Protein AF-A0A1F6A5A6-F1 (afdb_monomer_lite)

Sequence (150 aa):
MLNLVLAIILGGLFAYVALQNATIVPFTPGSLAFTLPLYFVAFGALLFGTLLAGIFSLAGWTASTLTIAGKDSQLNKTQKLLEDLKVRLNELEVENTQLKGESREMATAAKTQAEIAHTQAHIEDRAHVHWPHSNSLNNFLARLRYRLAI

Radius of gyration: 54.76 Å; chains: 1; bounding box: 107×45×141 Å

Foldseek 3Di:
DVVVVVCVVVVVVLVVVQVVQQDWDWDCPDPDTDIGGPSVVVVVVVVVVVVVVVVVVVVVVVVVVVVVVVVVVVVVVVVVVVVVVVVVVVVVVVVVVVVVVVVVVVVVVVVVVVVVVVVVVVVVVVVVVDDDDPPPVVVVVVVVVVVVPD

Organism: NCBI:txid1798381

pLDDT: mean 80.5, std 12.62, range [46.38, 96.5]

Structure (mmCIF, N/CA/C/O backbone):
data_AF-A0A1F6A5A6-F1
#
_entry.id   AF-A0A1F6A5A6-F1
#
loop_
_atom_site.group_PDB
_atom_site.id
_atom_site.type_symbol
_atom_site.label_atom_id
_atom_site.label_alt_id
_atom_site.label_comp_id
_atom_site.label_asym_id
_atom_site.label_entity_id
_atom_site.label_seq_id
_atom_site.pdbx_PDB_ins_code
_atom_site.Cartn_x
_atom_site.Cartn_y
_atom_site.Cartn_z
_atom_site.occupancy
_atom_site.B_iso_or_equiv
_atom_site.auth_seq_id
_atom_site.auth_comp_id
_atom_site.auth_asym_id
_atom_site.auth_atom_id
_atom_site.pdbx_PDB_model_num
ATOM 1 N N . MET A 1 1 ? -3.586 -15.290 -17.748 1.00 88.62 1 MET A N 1
ATOM 2 C CA . MET A 1 1 ? -3.060 -15.496 -19.118 1.00 88.62 1 MET A CA 1
ATOM 3 C C . MET A 1 1 ? -3.167 -14.245 -19.979 1.00 88.62 1 MET A C 1
ATOM 5 O O . MET A 1 1 ? -2.147 -13.840 -20.513 1.00 88.62 1 MET A O 1
ATOM 9 N N . LEU A 1 2 ? -4.327 -13.577 -20.044 1.00 93.94 2 LEU A N 1
ATOM 10 C CA . LEU A 1 2 ? -4.505 -12.342 -20.829 1.00 93.94 2 LEU A CA 1
ATOM 11 C C . LEU A 1 2 ? -3.449 -11.256 -20.542 1.00 93.94 2 LEU A C 1
ATOM 13 O O . LEU A 1 2 ? -2.839 -10.752 -21.475 1.00 93.94 2 LEU A O 1
ATOM 17 N N . ASN A 1 3 ? -3.166 -10.959 -19.269 1.00 93.56 3 ASN A N 1
ATOM 18 C CA . ASN A 1 3 ? -2.170 -9.943 -18.895 1.00 93.56 3 ASN A CA 1
ATOM 19 C C . ASN A 1 3 ? -0.759 -10.266 -19.404 1.00 93.56 3 ASN A C 1
ATOM 21 O O . ASN A 1 3 ? -0.032 -9.368 -19.811 1.00 93.56 3 ASN A O 1
ATOM 25 N N . LEU A 1 4 ? -0.383 -11.548 -19.399 1.00 93.06 4 LEU A N 1
ATOM 26 C CA . LEU A 1 4 ? 0.928 -11.991 -19.868 1.00 93.06 4 LEU A CA 1
ATOM 27 C C . LEU A 1 4 ? 1.031 -11.856 -21.390 1.00 93.06 4 LEU A C 1
ATOM 29 O O . LEU A 1 4 ? 2.029 -11.357 -21.897 1.00 93.06 4 LEU A O 1
ATOM 33 N N . VAL A 1 5 ? -0.033 -12.217 -22.110 1.00 96.50 5 VAL A N 1
ATOM 34 C CA . VAL A 1 5 ? -0.115 -12.029 -23.564 1.00 96.50 5 VAL A CA 1
ATOM 35 C C . VAL A 1 5 ? -0.058 -10.541 -23.928 1.00 96.50 5 VAL A C 1
ATOM 37 O O . VAL A 1 5 ? 0.714 -10.162 -24.805 1.00 96.50 5 VAL A O 1
ATOM 40 N N . LEU A 1 6 ? -0.801 -9.681 -23.221 1.00 95.31 6 LEU A N 1
ATOM 41 C CA . LEU A 1 6 ? -0.762 -8.228 -23.426 1.00 95.31 6 LEU A CA 1
ATOM 42 C C . LEU A 1 6 ? 0.633 -7.648 -23.170 1.00 95.31 6 LEU A C 1
ATOM 44 O O . LEU A 1 6 ? 1.113 -6.847 -23.967 1.00 95.31 6 LEU A O 1
ATOM 48 N N . ALA A 1 7 ? 1.294 -8.076 -22.092 1.00 92.31 7 ALA A N 1
ATOM 49 C CA . ALA A 1 7 ? 2.650 -7.644 -21.770 1.00 92.31 7 ALA A CA 1
ATOM 50 C C . ALA A 1 7 ? 3.653 -8.031 -22.867 1.00 92.31 7 ALA A C 1
ATOM 52 O O . ALA A 1 7 ? 4.478 -7.204 -23.249 1.00 92.31 7 ALA A O 1
ATOM 53 N N . ILE A 1 8 ? 3.555 -9.247 -23.416 1.00 94.62 8 ILE A N 1
ATOM 54 C CA . ILE A 1 8 ? 4.420 -9.700 -24.515 1.00 94.62 8 ILE A CA 1
ATOM 55 C C . ILE A 1 8 ? 4.175 -8.870 -25.780 1.00 94.62 8 ILE A C 1
ATOM 57 O O . ILE A 1 8 ? 5.134 -8.429 -26.409 1.00 94.62 8 ILE A O 1
ATOM 61 N N . ILE A 1 9 ? 2.912 -8.619 -26.139 1.00 96.50 9 ILE A N 1
ATOM 62 C CA . ILE A 1 9 ? 2.565 -7.836 -27.335 1.00 96.50 9 ILE A CA 1
ATOM 63 C C . ILE A 1 9 ? 3.058 -6.390 -27.202 1.00 96.50 9 ILE A C 1
ATOM 65 O O . ILE A 1 9 ? 3.719 -5.884 -28.108 1.00 96.50 9 ILE A O 1
ATOM 69 N N . LEU A 1 10 ? 2.780 -5.735 -26.072 1.00 93.81 10 LEU A N 1
ATOM 70 C CA . LEU A 1 10 ? 3.215 -4.359 -25.821 1.00 93.81 10 LEU A CA 1
ATOM 71 C C . LEU A 1 10 ? 4.741 -4.254 -25.751 1.00 93.81 10 LEU A C 1
ATOM 73 O O . LEU A 1 10 ? 5.314 -3.359 -26.366 1.00 93.81 10 LEU A O 1
ATOM 77 N N . GLY A 1 11 ? 5.402 -5.188 -25.062 1.00 89.75 11 GLY A N 1
ATOM 78 C CA . GLY A 1 11 ? 6.861 -5.245 -24.987 1.00 89.75 11 GLY A CA 1
ATOM 79 C C . GLY A 1 11 ? 7.505 -5.461 -26.357 1.00 89.75 11 GLY A C 1
ATOM 80 O O . GLY A 1 11 ? 8.471 -4.780 -26.694 1.00 89.75 11 GLY A O 1
ATOM 81 N N . GLY A 1 12 ? 6.932 -6.346 -27.178 1.00 92.38 12 GLY A N 1
ATOM 82 C CA . GLY A 1 12 ? 7.379 -6.591 -28.549 1.00 92.38 12 GLY A CA 1
ATOM 83 C C . GLY A 1 12 ? 7.223 -5.368 -29.456 1.00 92.38 12 GLY A C 1
ATOM 84 O O . GLY A 1 12 ? 8.167 -5.003 -30.153 1.00 92.38 12 GLY A O 1
ATOM 85 N N . LEU A 1 13 ? 6.072 -4.687 -29.401 1.00 92.06 13 LEU A N 1
ATOM 86 C CA . LEU A 1 13 ? 5.840 -3.419 -30.108 1.00 92.06 13 LEU A CA 1
ATOM 87 C C . LEU A 1 13 ? 6.860 -2.352 -29.700 1.00 92.06 13 LEU A C 1
ATOM 89 O O . LEU A 1 13 ? 7.439 -1.686 -30.557 1.00 92.06 13 LEU A O 1
ATOM 93 N N . PHE A 1 14 ? 7.115 -2.221 -28.399 1.00 88.38 14 PHE A N 1
ATOM 94 C CA . PHE A 1 14 ? 8.068 -1.250 -27.873 1.00 88.38 14 PHE A CA 1
ATOM 95 C C . PHE A 1 14 ? 9.500 -1.551 -28.335 1.00 88.38 14 PHE A C 1
ATOM 97 O O . PHE A 1 14 ? 10.208 -0.651 -28.784 1.00 88.38 14 PHE A O 1
ATOM 104 N N . ALA A 1 15 ? 9.907 -2.823 -28.294 1.00 88.25 15 ALA A N 1
ATOM 105 C CA . ALA A 1 15 ? 11.212 -3.270 -28.775 1.00 88.25 15 ALA A CA 1
ATOM 106 C C . ALA A 1 15 ? 11.382 -3.030 -30.284 1.00 88.25 15 ALA A C 1
ATOM 108 O O . ALA A 1 15 ? 12.438 -2.579 -30.726 1.00 88.25 15 ALA A O 1
ATOM 109 N N . TYR A 1 16 ? 10.332 -3.274 -31.070 1.00 90.62 16 TYR A N 1
ATOM 110 C CA . TYR A 1 16 ? 10.339 -3.033 -32.510 1.00 90.62 16 TYR A CA 1
ATOM 111 C C . TYR A 1 16 ? 10.516 -1.545 -32.845 1.00 90.62 16 TYR A C 1
ATOM 113 O O . TYR A 1 16 ? 11.372 -1.190 -33.656 1.00 90.62 16 TYR A O 1
ATOM 121 N N . VAL A 1 17 ? 9.769 -0.663 -32.173 1.00 87.06 17 VAL A N 1
ATOM 122 C CA . VAL A 1 17 ? 9.901 0.795 -32.342 1.00 87.06 17 VAL A CA 1
ATOM 123 C C . VAL A 1 17 ? 11.282 1.284 -31.898 1.00 87.06 17 VAL A C 1
ATOM 125 O O . VAL A 1 17 ? 11.878 2.118 -32.582 1.00 87.06 17 VAL A O 1
ATOM 128 N N . ALA A 1 18 ? 11.816 0.745 -30.799 1.00 85.88 18 ALA A N 1
ATOM 129 C CA . ALA A 1 18 ? 13.150 1.078 -30.304 1.00 85.88 18 ALA A CA 1
ATOM 130 C C . ALA A 1 18 ? 14.254 0.702 -31.302 1.00 85.88 18 ALA A C 1
ATOM 132 O O . ALA A 1 18 ? 15.179 1.486 -31.513 1.00 85.88 18 ALA A O 1
ATOM 133 N N . LEU A 1 19 ? 14.134 -0.462 -31.951 1.00 87.12 19 LEU A N 1
ATOM 134 C CA . LEU A 1 19 ? 15.105 -0.922 -32.942 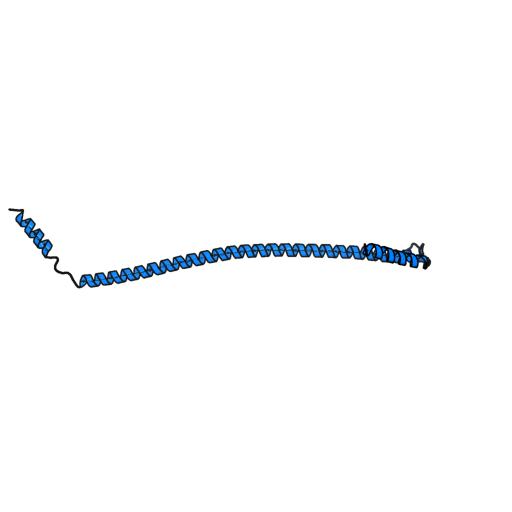1.00 87.12 19 LEU A CA 1
ATOM 135 C C . LEU A 1 19 ? 15.115 -0.035 -34.193 1.00 87.12 19 LEU A C 1
ATOM 137 O O . LEU A 1 19 ? 16.181 0.254 -34.730 1.00 87.12 19 LEU A O 1
ATOM 141 N N . GLN A 1 20 ? 13.943 0.432 -34.633 1.00 87.06 20 GLN A N 1
ATOM 142 C CA . GLN A 1 20 ? 13.841 1.337 -35.782 1.00 87.06 20 GLN A CA 1
ATOM 143 C C . GLN A 1 20 ? 14.321 2.762 -35.484 1.00 87.06 20 GLN A C 1
ATOM 145 O O . GLN A 1 20 ? 14.745 3.465 -36.395 1.00 87.06 20 GLN A O 1
ATOM 150 N N . ASN A 1 21 ? 14.272 3.189 -34.221 1.00 80.12 21 ASN A N 1
ATOM 151 C CA . ASN A 1 21 ? 14.570 4.559 -33.803 1.00 80.12 21 ASN A CA 1
ATOM 152 C C . ASN A 1 21 ? 15.786 4.602 -32.864 1.00 80.12 21 ASN A C 1
ATOM 154 O O . ASN A 1 21 ? 15.755 5.220 -31.798 1.00 80.12 21 ASN A O 1
ATOM 158 N N . ALA A 1 22 ? 16.878 3.946 -33.268 1.00 83.75 22 ALA A N 1
ATOM 159 C CA . ALA A 1 22 ? 18.145 3.903 -32.535 1.00 83.75 22 ALA A CA 1
ATOM 160 C C . ALA A 1 22 ? 18.976 5.194 -32.699 1.00 83.75 22 ALA A C 1
ATOM 162 O O . ALA A 1 22 ? 20.180 5.155 -32.953 1.00 83.75 22 ALA A O 1
ATOM 163 N N . THR A 1 23 ? 18.335 6.354 -32.559 1.00 88.50 23 THR A N 1
ATOM 164 C CA . THR A 1 23 ? 19.015 7.650 -32.606 1.00 88.50 23 THR A CA 1
ATOM 165 C C . THR A 1 23 ? 19.971 7.766 -31.424 1.00 88.50 23 THR A C 1
ATOM 167 O O . THR A 1 23 ? 19.569 7.592 -30.272 1.00 88.50 23 THR A O 1
ATOM 170 N N . ILE A 1 24 ? 21.239 8.057 -31.707 1.00 90.00 24 ILE A N 1
ATOM 171 C CA . ILE A 1 24 ? 22.268 8.259 -30.687 1.00 90.00 24 ILE A CA 1
ATOM 172 C C . ILE A 1 24 ? 22.106 9.663 -30.113 1.00 90.00 24 ILE A C 1
ATOM 174 O O . ILE A 1 24 ? 22.076 10.643 -30.857 1.00 90.00 24 ILE A O 1
ATOM 178 N N . VAL A 1 25 ? 22.013 9.758 -28.791 1.00 86.94 25 VAL A N 1
ATOM 179 C CA . VAL A 1 25 ? 21.848 11.026 -28.081 1.00 86.94 25 VAL A CA 1
ATOM 180 C C . VAL A 1 25 ? 23.003 11.197 -27.090 1.00 86.94 25 VAL A C 1
ATOM 182 O O . VAL A 1 25 ? 23.370 10.234 -26.405 1.00 86.94 25 VAL A O 1
ATOM 185 N N . PRO A 1 26 ? 23.615 12.395 -27.011 1.00 87.19 26 PRO A N 1
ATOM 186 C CA . PRO A 1 26 ? 24.581 12.693 -25.965 1.00 87.19 26 PRO A CA 1
ATOM 187 C C . PRO A 1 26 ? 23.869 12.709 -24.610 1.00 87.19 26 PRO A C 1
ATOM 189 O O . PRO A 1 26 ? 22.916 13.459 -24.404 1.00 87.19 26 PRO A O 1
ATOM 192 N N . PHE A 1 27 ? 24.333 11.875 -23.686 1.00 83.62 27 PHE A N 1
ATOM 193 C CA . PHE A 1 27 ? 23.825 11.806 -22.325 1.00 83.62 27 PHE A CA 1
ATOM 194 C C . PHE A 1 27 ? 24.931 12.249 -21.365 1.00 83.62 27 PHE A C 1
ATOM 196 O O . PHE A 1 27 ? 25.991 11.629 -21.267 1.00 83.62 27 PHE A O 1
ATOM 203 N N . THR A 1 28 ? 24.692 13.365 -20.679 1.00 86.50 28 THR A N 1
ATOM 204 C CA . THR A 1 28 ? 25.669 14.004 -19.791 1.00 86.50 28 THR A CA 1
ATOM 205 C C . THR A 1 28 ? 25.113 14.125 -18.372 1.00 86.50 28 THR A C 1
ATOM 207 O O . THR A 1 28 ? 24.601 15.186 -17.999 1.00 86.50 28 THR A O 1
ATOM 210 N N . PRO A 1 29 ? 25.145 13.054 -17.559 1.00 80.00 29 PRO A N 1
ATOM 211 C CA . PRO A 1 29 ? 24.788 13.144 -16.153 1.00 80.00 29 PRO A CA 1
ATOM 212 C C . PRO A 1 29 ? 25.938 13.823 -15.395 1.00 80.00 29 PRO A C 1
ATOM 214 O O . PRO A 1 29 ? 26.949 13.204 -15.061 1.00 80.00 29 PRO A O 1
ATOM 217 N N . GLY A 1 30 ? 25.798 15.123 -15.135 1.00 80.75 30 GLY A N 1
ATOM 218 C CA . GLY A 1 30 ? 26.829 15.900 -14.445 1.00 80.75 30 GLY A CA 1
ATOM 219 C C . GLY A 1 30 ? 28.076 16.103 -15.311 1.00 80.75 30 GLY A C 1
ATOM 220 O O . GLY A 1 30 ? 27.996 16.756 -16.347 1.00 80.75 30 GLY A O 1
ATOM 221 N N . SER A 1 31 ? 29.231 15.581 -14.878 1.00 79.88 31 SER A N 1
ATOM 222 C CA . SER A 1 31 ? 30.533 15.785 -15.542 1.00 79.88 31 SER A CA 1
ATOM 223 C C . SER A 1 31 ? 30.979 14.650 -16.473 1.00 79.88 31 SER A C 1
ATOM 225 O O . SER A 1 31 ? 31.960 14.821 -17.195 1.00 79.88 31 SER A O 1
ATOM 227 N N . LEU A 1 32 ? 30.294 13.500 -16.480 1.00 76.81 32 LEU A N 1
ATOM 228 C CA . LEU A 1 32 ? 30.578 12.426 -17.435 1.00 76.81 32 LEU A CA 1
ATOM 229 C C . LEU A 1 32 ? 29.768 12.631 -18.714 1.00 76.81 32 LEU A C 1
ATOM 231 O O . LEU A 1 32 ? 28.558 12.818 -18.652 1.00 76.81 32 LEU A O 1
ATOM 235 N N . ALA A 1 33 ? 30.428 12.538 -19.868 1.00 82.62 33 ALA A N 1
ATOM 236 C CA . ALA A 1 33 ? 29.788 12.573 -21.176 1.00 82.62 33 ALA A CA 1
ATOM 237 C C . ALA A 1 33 ? 29.926 11.213 -21.861 1.00 82.62 33 ALA A C 1
ATOM 239 O O . ALA A 1 33 ? 31.036 10.748 -22.118 1.00 82.62 33 ALA A O 1
ATOM 240 N N . PHE A 1 34 ? 28.796 10.579 -22.164 1.00 86.25 34 PHE A N 1
ATOM 241 C CA . PHE A 1 34 ? 28.748 9.351 -22.948 1.00 86.25 34 PHE A CA 1
ATOM 242 C C . PHE A 1 34 ? 27.568 9.386 -23.918 1.00 86.25 34 PHE A C 1
ATOM 244 O O . PHE A 1 34 ? 26.613 10.142 -23.750 1.00 86.25 34 PHE A O 1
ATOM 251 N N . THR A 1 35 ? 27.652 8.605 -24.988 1.00 88.44 35 THR A N 1
ATOM 252 C CA . THR A 1 35 ? 26.607 8.539 -26.012 1.00 88.44 35 THR A CA 1
ATOM 253 C C . THR A 1 35 ? 25.859 7.225 -25.883 1.00 88.44 35 THR A C 1
ATOM 255 O O . THR A 1 35 ? 26.465 6.163 -25.747 1.00 88.44 35 THR A O 1
ATOM 258 N N . LEU A 1 36 ? 24.530 7.297 -25.890 1.00 88.44 36 LEU A N 1
ATOM 259 C CA . LEU A 1 36 ? 23.668 6.121 -25.839 1.00 88.44 36 LEU A CA 1
ATOM 260 C C . LEU A 1 36 ? 22.506 6.280 -26.819 1.00 88.44 36 LEU A C 1
ATOM 262 O O . LEU A 1 36 ? 22.058 7.401 -27.075 1.00 88.44 36 LEU A O 1
ATOM 266 N N . PRO A 1 37 ? 21.976 5.169 -27.346 1.00 89.25 37 PRO A N 1
ATOM 267 C CA . PRO A 1 37 ? 20.702 5.187 -28.043 1.00 89.25 37 PRO A CA 1
ATOM 268 C C . PRO A 1 37 ? 19.571 5.735 -27.161 1.00 89.25 37 PRO A C 1
ATOM 270 O O . PRO A 1 37 ? 19.441 5.364 -25.991 1.00 89.25 37 PRO A O 1
ATOM 273 N N . LEU A 1 38 ? 18.706 6.569 -27.741 1.00 86.19 38 LE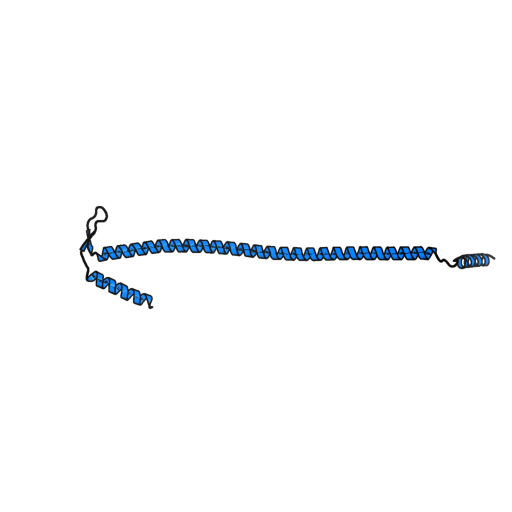U A N 1
ATOM 274 C CA . LEU A 1 38 ? 17.591 7.227 -27.052 1.00 86.19 38 LEU A CA 1
ATOM 275 C C . LEU A 1 38 ? 16.664 6.243 -26.322 1.00 86.19 38 LEU A C 1
ATOM 277 O O . LEU A 1 38 ? 16.153 6.553 -25.244 1.00 86.19 38 LEU A O 1
ATOM 281 N N . TYR A 1 39 ? 16.475 5.040 -26.870 1.00 86.88 39 TYR A N 1
ATOM 282 C CA . TYR A 1 39 ? 15.616 4.030 -26.256 1.00 86.88 39 TYR A CA 1
ATOM 283 C C . TYR A 1 39 ? 16.115 3.580 -24.874 1.00 86.88 39 TYR A C 1
ATOM 285 O O . TYR A 1 39 ? 15.286 3.279 -24.019 1.00 86.88 39 TYR A O 1
ATOM 293 N N . PHE A 1 40 ? 17.430 3.584 -24.609 1.00 86.94 40 PHE A N 1
ATOM 294 C CA . PHE A 1 40 ? 17.959 3.263 -23.277 1.00 86.94 40 PHE A CA 1
ATOM 295 C C . PHE A 1 40 ? 17.598 4.342 -22.258 1.00 86.94 40 PHE A C 1
ATOM 297 O O . PHE A 1 40 ? 17.219 4.021 -21.133 1.00 86.94 40 PHE A O 1
ATOM 304 N N . VAL A 1 41 ? 17.670 5.613 -22.658 1.00 87.25 41 VAL A N 1
ATOM 305 C CA . VAL A 1 41 ? 17.315 6.751 -21.798 1.00 87.25 41 VAL A CA 1
ATOM 306 C C . VAL A 1 41 ? 15.816 6.739 -21.497 1.00 87.25 41 VAL A C 1
ATOM 308 O O . VAL A 1 41 ? 15.416 6.838 -20.337 1.00 87.25 41 VAL A O 1
ATOM 311 N N . ALA A 1 42 ? 14.985 6.547 -22.525 1.00 87.44 42 ALA A N 1
ATOM 312 C CA . ALA A 1 42 ? 13.534 6.477 -22.379 1.00 87.44 42 ALA A CA 1
ATOM 313 C C . ALA A 1 42 ? 13.099 5.283 -21.515 1.00 87.44 42 ALA A C 1
ATOM 315 O O . ALA A 1 42 ? 12.300 5.446 -20.592 1.00 87.44 42 ALA A O 1
ATOM 316 N N . PHE A 1 43 ? 13.657 4.094 -21.768 1.00 86.75 43 PHE A N 1
ATOM 317 C CA . PHE A 1 43 ? 13.366 2.903 -20.973 1.00 86.75 43 PHE A CA 1
ATOM 318 C C . PHE A 1 43 ? 13.832 3.064 -19.523 1.00 86.75 43 PHE A C 1
ATOM 320 O O . PHE A 1 43 ? 13.082 2.740 -18.607 1.00 86.75 43 PHE A O 1
ATOM 327 N N . GLY A 1 44 ? 15.023 3.628 -19.303 1.00 88.31 44 GLY A N 1
ATOM 328 C CA . GLY A 1 44 ? 15.538 3.928 -17.968 1.00 88.31 44 GLY A CA 1
ATOM 329 C C . GLY A 1 44 ? 14.629 4.878 -17.187 1.00 88.31 44 GLY A C 1
ATOM 330 O O . GLY A 1 44 ? 14.314 4.604 -16.031 1.00 88.31 44 GLY A O 1
ATOM 331 N N . ALA A 1 45 ? 14.138 5.947 -17.822 1.00 90.06 45 ALA A N 1
ATOM 332 C CA . ALA A 1 45 ? 13.197 6.880 -17.202 1.00 90.06 45 ALA A CA 1
ATOM 333 C C . ALA A 1 45 ? 11.852 6.217 -16.862 1.00 90.06 45 ALA A C 1
ATOM 335 O O . ALA A 1 45 ? 11.318 6.422 -15.772 1.00 90.06 45 ALA A O 1
ATOM 336 N N . LEU A 1 46 ? 11.323 5.389 -17.768 1.00 90.38 46 LEU A N 1
ATOM 337 C CA . LEU A 1 46 ? 10.065 4.666 -17.569 1.00 90.38 46 LEU A CA 1
ATOM 338 C C . LEU A 1 46 ? 10.194 3.654 -16.421 1.00 90.38 46 LEU A C 1
ATOM 340 O O . LEU A 1 46 ? 9.337 3.597 -15.535 1.00 90.38 46 LEU A O 1
ATOM 344 N N . LEU A 1 47 ? 11.301 2.910 -16.387 1.00 92.19 47 LEU A N 1
ATOM 345 C CA . LEU A 1 47 ? 11.605 1.960 -15.323 1.00 92.19 47 LEU A CA 1
ATOM 346 C C . LEU A 1 47 ? 11.763 2.676 -13.978 1.00 92.19 47 LEU A C 1
ATOM 348 O O . LEU A 1 47 ? 11.152 2.270 -12.992 1.00 92.19 47 LEU A O 1
ATOM 352 N N . PHE A 1 48 ? 12.522 3.773 -13.944 1.00 93.94 48 PHE A N 1
ATOM 353 C CA . PHE A 1 48 ? 12.733 4.559 -12.732 1.00 93.94 48 PHE A CA 1
ATOM 354 C C . PHE A 1 48 ? 11.426 5.162 -12.205 1.00 93.94 48 PHE A C 1
ATOM 356 O O . PHE A 1 48 ? 11.133 5.047 -11.017 1.00 93.94 48 PHE A O 1
ATOM 363 N N . GLY A 1 49 ? 10.598 5.733 -13.086 1.00 92.44 49 GLY A N 1
ATOM 364 C CA . GLY A 1 49 ? 9.275 6.246 -12.727 1.00 92.44 49 GLY A CA 1
ATOM 365 C C . GLY A 1 49 ? 8.350 5.153 -12.187 1.00 92.44 49 GLY A C 1
ATOM 366 O O . GLY A 1 49 ? 7.670 5.364 -11.185 1.00 92.44 49 GLY A O 1
ATOM 367 N N . THR A 1 50 ? 8.377 3.962 -12.791 1.00 91.88 50 THR A N 1
ATOM 368 C CA . THR A 1 50 ? 7.594 2.804 -12.329 1.00 91.88 50 THR A CA 1
ATOM 369 C C . THR A 1 50 ? 8.061 2.320 -10.957 1.00 91.88 50 THR A C 1
ATOM 371 O O . THR A 1 50 ? 7.234 2.045 -10.090 1.00 91.88 50 THR A O 1
ATOM 374 N N . LEU A 1 51 ? 9.377 2.259 -10.728 1.00 92.88 51 LEU A N 1
ATOM 375 C CA . LEU A 1 51 ? 9.945 1.905 -9.426 1.00 92.88 51 LEU A CA 1
ATOM 376 C C . LEU A 1 51 ? 9.557 2.924 -8.350 1.00 92.88 51 LEU A C 1
ATOM 378 O O . LEU A 1 51 ? 9.094 2.527 -7.282 1.00 92.88 51 LEU A O 1
ATOM 382 N N . LEU A 1 52 ? 9.672 4.225 -8.640 1.00 92.94 52 LEU A N 1
ATOM 383 C CA . LEU A 1 52 ? 9.236 5.286 -7.726 1.00 92.94 52 LEU A CA 1
ATOM 384 C C . LEU A 1 52 ? 7.744 5.168 -7.402 1.00 92.94 52 LEU A C 1
ATOM 386 O O . LEU A 1 52 ? 7.369 5.179 -6.230 1.00 92.94 52 LEU A O 1
ATOM 390 N N . ALA A 1 53 ? 6.898 5.010 -8.421 1.00 92.75 53 ALA A N 1
ATOM 391 C CA . ALA A 1 53 ? 5.461 4.831 -8.238 1.00 92.75 53 ALA A CA 1
ATOM 392 C C . ALA A 1 53 ? 5.145 3.590 -7.386 1.00 92.75 53 ALA A C 1
ATOM 394 O O . ALA A 1 53 ? 4.280 3.651 -6.512 1.00 92.75 53 ALA A O 1
ATOM 395 N N . GLY A 1 54 ? 5.881 2.493 -7.586 1.00 89.00 54 GLY A N 1
ATOM 396 C CA . GLY A 1 54 ? 5.776 1.286 -6.770 1.00 89.00 54 GLY A CA 1
ATOM 397 C C . GLY A 1 54 ? 6.096 1.543 -5.296 1.00 89.00 54 GLY A C 1
ATOM 398 O O . GLY A 1 54 ? 5.317 1.156 -4.428 1.00 89.00 54 GLY A O 1
ATOM 399 N N . ILE A 1 55 ? 7.188 2.258 -5.006 1.00 88.12 55 ILE A N 1
ATOM 400 C CA . ILE A 1 55 ? 7.576 2.618 -3.631 1.00 88.12 55 ILE A CA 1
ATOM 401 C C . ILE A 1 55 ? 6.489 3.472 -2.962 1.00 88.12 55 ILE A C 1
ATOM 403 O O . ILE A 1 55 ? 6.069 3.168 -1.843 1.00 88.12 55 ILE A O 1
ATOM 407 N N . PHE A 1 56 ? 5.988 4.503 -3.650 1.00 87.00 56 PHE A N 1
ATOM 408 C CA . PHE A 1 56 ? 4.909 5.346 -3.123 1.00 87.00 56 PHE A CA 1
ATOM 409 C C . PHE A 1 56 ? 3.603 4.567 -2.920 1.00 87.00 56 PHE A C 1
ATOM 411 O O . PHE A 1 56 ? 2.907 4.775 -1.926 1.00 87.00 56 PHE A O 1
ATOM 418 N N . SER A 1 57 ? 3.281 3.640 -3.823 1.00 84.88 57 SER A N 1
ATOM 419 C CA . SER A 1 57 ? 2.097 2.786 -3.704 1.00 84.88 57 SER A CA 1
ATOM 420 C C . SER A 1 57 ? 2.183 1.853 -2.493 1.00 84.88 57 SER A C 1
ATOM 422 O O . SER A 1 57 ? 1.220 1.762 -1.728 1.00 84.88 57 SER A O 1
ATOM 424 N N . LEU A 1 58 ? 3.346 1.232 -2.254 1.00 79.50 58 LEU A N 1
ATOM 425 C CA . LEU A 1 58 ? 3.579 0.404 -1.067 1.00 79.50 58 LEU A CA 1
ATOM 426 C C . LEU A 1 58 ? 3.402 1.211 0.226 1.00 79.50 58 LEU A C 1
ATOM 428 O O . LEU A 1 58 ? 2.751 0.735 1.156 1.00 79.50 58 LEU A O 1
ATOM 432 N N . ALA A 1 59 ? 3.926 2.438 0.272 1.00 77.44 59 ALA A N 1
ATOM 433 C CA . ALA A 1 59 ? 3.762 3.325 1.423 1.00 77.44 59 ALA A CA 1
ATOM 434 C C . ALA A 1 59 ? 2.287 3.700 1.681 1.00 77.44 59 ALA A C 1
ATOM 436 O O . ALA A 1 59 ? 1.853 3.778 2.830 1.00 77.44 59 ALA A O 1
ATOM 437 N N . GLY A 1 60 ? 1.485 3.885 0.627 1.00 74.25 60 GLY A N 1
ATOM 438 C CA . GLY A 1 60 ? 0.042 4.107 0.768 1.00 74.25 60 GLY A CA 1
ATOM 439 C C . GLY A 1 60 ? -0.699 2.882 1.319 1.00 74.25 60 GLY A C 1
ATOM 440 O O . GLY A 1 60 ? -1.603 3.010 2.149 1.00 74.25 60 GLY A O 1
ATOM 441 N N . TRP A 1 61 ? -0.293 1.683 0.901 1.00 67.81 61 TRP A N 1
ATOM 442 C CA . TRP A 1 61 ? -0.935 0.436 1.316 1.00 67.81 61 TRP A CA 1
ATOM 443 C C . TRP A 1 61 ? -0.677 0.102 2.793 1.00 67.81 61 TRP A C 1
ATOM 445 O O . TRP A 1 61 ? -1.591 -0.328 3.505 1.00 67.81 61 TRP A O 1
ATOM 455 N N . THR A 1 62 ? 0.532 0.379 3.295 1.00 68.44 62 THR A N 1
ATOM 456 C CA . THR A 1 62 ? 0.865 0.207 4.720 1.00 68.44 62 THR A CA 1
ATOM 457 C C . THR A 1 62 ? 0.094 1.187 5.606 1.00 68.44 62 THR A C 1
ATOM 459 O O . THR A 1 62 ? -0.473 0.775 6.620 1.00 68.44 62 THR A O 1
ATOM 462 N N . ALA A 1 63 ? -0.020 2.454 5.197 1.00 66.25 63 ALA A N 1
ATOM 463 C CA . ALA A 1 63 ? -0.797 3.461 5.922 1.00 66.25 63 ALA A CA 1
ATOM 464 C C . ALA A 1 63 ? -2.296 3.110 5.990 1.00 66.25 63 ALA A C 1
ATOM 466 O O . ALA A 1 63 ? -2.931 3.251 7.042 1.00 66.25 63 ALA A O 1
ATOM 467 N N . SER A 1 64 ? -2.862 2.602 4.891 1.00 69.88 64 SER A N 1
ATOM 468 C CA . SER A 1 64 ? -4.262 2.167 4.841 1.00 69.88 64 SER A CA 1
ATOM 469 C C . SER A 1 64 ? -4.515 0.970 5.762 1.00 69.88 64 SER A C 1
ATOM 471 O O . SER A 1 64 ? -5.437 1.004 6.577 1.00 69.88 64 SER A O 1
ATOM 473 N N . THR A 1 65 ? -3.644 -0.040 5.715 1.00 69.31 65 THR A N 1
ATOM 474 C CA . THR A 1 65 ? -3.769 -1.256 6.535 1.00 69.31 65 THR A CA 1
ATOM 475 C C . THR A 1 65 ? -3.678 -0.951 8.033 1.00 69.31 65 THR A C 1
ATOM 477 O O . THR A 1 65 ? -4.485 -1.452 8.814 1.00 69.31 65 THR A O 1
ATOM 480 N N . LEU A 1 66 ? -2.755 -0.073 8.446 1.00 67.88 66 LEU A N 1
ATOM 481 C CA . LEU A 1 66 ? -2.643 0.365 9.844 1.00 67.88 66 LEU A CA 1
ATOM 482 C C . LEU A 1 66 ? -3.877 1.153 10.307 1.00 67.88 66 LEU A C 1
ATOM 484 O O . LEU A 1 66 ? -4.351 0.965 11.428 1.00 67.88 66 LEU A O 1
ATOM 488 N N . THR A 1 67 ? -4.429 2.002 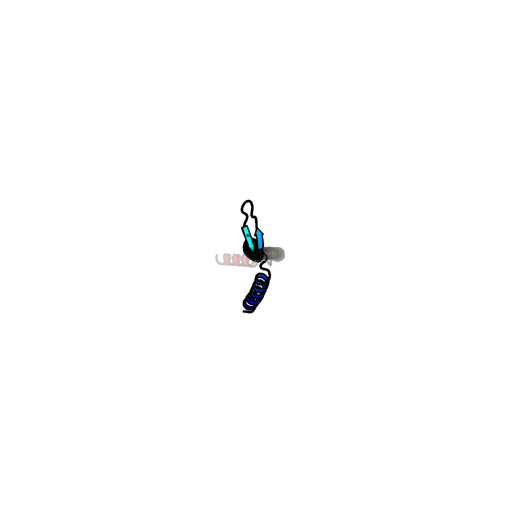9.438 1.00 79.44 67 THR A N 1
ATOM 489 C CA . THR A 1 67 ? -5.65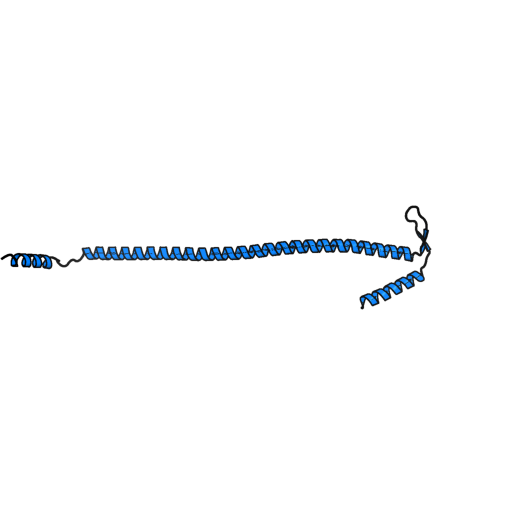8 2.757 9.733 1.00 79.44 67 THR A CA 1
ATOM 490 C C . THR A 1 67 ? -6.862 1.827 9.902 1.00 79.44 67 THR A C 1
ATOM 492 O O . THR A 1 67 ? -7.669 2.022 10.813 1.00 79.44 67 THR A O 1
ATOM 495 N N . ILE A 1 68 ? -6.974 0.799 9.056 1.00 77.88 68 ILE A N 1
ATOM 496 C CA . ILE A 1 68 ? -8.033 -0.216 9.136 1.00 77.88 68 ILE A CA 1
ATOM 497 C C . ILE A 1 68 ? -7.893 -1.029 10.429 1.00 77.88 68 ILE A C 1
ATOM 499 O O . ILE A 1 68 ? -8.853 -1.116 11.189 1.00 77.88 68 ILE A O 1
ATOM 503 N N . ALA A 1 69 ? -6.689 -1.504 10.758 1.00 71.56 69 ALA A N 1
ATOM 504 C CA . ALA A 1 69 ? -6.442 -2.235 12.003 1.00 71.56 69 ALA A CA 1
ATOM 505 C C . ALA A 1 69 ? -6.764 -1.396 13.258 1.00 71.56 69 ALA A C 1
ATOM 507 O O . ALA A 1 69 ? -7.320 -1.901 14.238 1.00 71.56 69 ALA A O 1
ATOM 508 N N . GLY A 1 70 ? -6.456 -0.094 13.226 1.00 73.94 70 GLY A N 1
ATOM 509 C CA . GLY A 1 70 ? -6.835 0.842 14.284 1.00 73.94 70 GLY A CA 1
ATOM 510 C C . GLY A 1 70 ? -8.353 0.970 14.442 1.00 73.94 70 GLY A C 1
ATOM 511 O O . GLY A 1 70 ? -8.860 0.938 15.566 1.00 73.94 70 GLY A O 1
ATOM 512 N N . LYS A 1 71 ? -9.086 1.061 13.326 1.00 78.81 71 LYS A N 1
ATOM 513 C CA . LYS A 1 71 ? -10.556 1.098 13.316 1.00 78.81 71 LYS A CA 1
ATOM 514 C C . LYS A 1 71 ? -11.182 -0.203 13.825 1.00 78.81 71 LYS A C 1
ATOM 516 O O . LYS A 1 71 ? -12.084 -0.132 14.656 1.00 78.81 71 LYS A O 1
ATOM 521 N N . ASP A 1 72 ? -10.672 -1.363 13.419 1.00 82.06 72 ASP A N 1
ATOM 522 C CA . ASP A 1 72 ? -11.172 -2.668 13.879 1.00 82.06 72 ASP A CA 1
ATOM 523 C C . ASP A 1 72 ? -10.979 -2.852 15.393 1.00 82.06 72 ASP A C 1
ATOM 525 O O . ASP A 1 72 ? -11.863 -3.345 16.097 1.00 82.06 72 ASP A O 1
ATOM 529 N N . SER A 1 73 ? -9.848 -2.382 15.931 1.00 80.19 73 SER A N 1
ATOM 530 C CA . SER A 1 73 ? -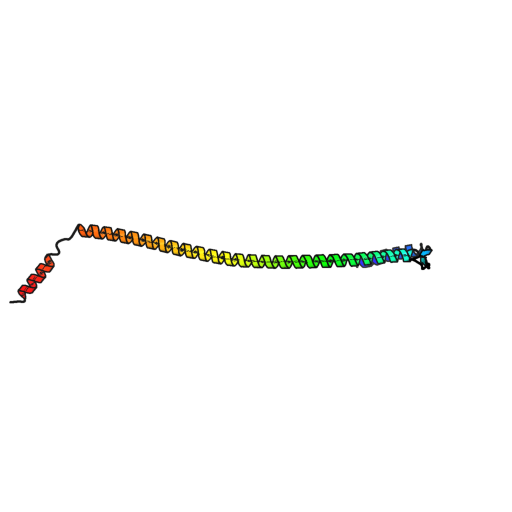9.595 -2.381 17.377 1.00 80.19 73 SER A CA 1
ATOM 531 C C . SER A 1 73 ? -10.595 -1.508 18.142 1.00 80.19 73 SER A C 1
ATOM 533 O O . SER A 1 73 ? -11.094 -1.912 19.196 1.00 80.19 73 SER A O 1
ATOM 535 N N . GLN A 1 74 ? -10.929 -0.326 17.612 1.00 83.62 74 GLN A N 1
ATOM 536 C CA . GLN A 1 74 ? -11.948 0.539 18.214 1.00 83.62 74 GLN A CA 1
ATOM 537 C C . GLN A 1 74 ? -13.337 -0.102 18.160 1.00 83.62 74 GLN A C 1
ATOM 539 O O . GLN A 1 74 ? -14.039 -0.093 19.168 1.00 83.62 74 GLN A O 1
ATOM 544 N N . LEU A 1 75 ? -13.697 -0.724 17.036 1.00 85.12 75 LEU A N 1
ATOM 545 C CA . LEU A 1 75 ? -14.986 -1.393 16.858 1.00 85.12 75 LEU A CA 1
ATOM 546 C C . LEU A 1 75 ? -15.165 -2.535 17.870 1.00 85.12 75 LEU A C 1
ATOM 548 O O . LEU A 1 75 ? -16.180 -2.591 18.564 1.00 85.12 75 LEU A O 1
ATOM 552 N N . ASN A 1 76 ? -14.131 -3.361 18.057 1.00 87.19 76 ASN A N 1
ATOM 553 C CA . ASN A 1 76 ? -14.130 -4.423 19.067 1.00 87.19 76 ASN A CA 1
ATOM 554 C C . ASN A 1 76 ? -14.276 -3.885 20.501 1.00 87.19 76 ASN A C 1
ATOM 556 O O . ASN A 1 76 ? -14.967 -4.489 21.323 1.00 87.19 76 ASN A O 1
ATOM 560 N N . LYS A 1 77 ? -13.647 -2.747 20.826 1.00 89.12 77 LYS A N 1
ATOM 561 C CA . LYS A 1 77 ? -13.813 -2.105 22.142 1.00 89.12 77 LYS A CA 1
ATOM 562 C C . LYS A 1 77 ? -15.239 -1.600 22.343 1.00 89.12 77 LYS A C 1
ATOM 564 O O . LYS A 1 77 ? -15.820 -1.849 23.395 1.00 89.12 77 LYS A O 1
ATOM 569 N N . THR A 1 78 ? -15.813 -0.934 21.343 1.00 84.81 78 THR A N 1
ATOM 570 C CA . THR A 1 78 ? -17.197 -0.447 21.398 1.00 84.81 78 THR A CA 1
ATOM 571 C C . THR A 1 78 ? -18.186 -1.597 21.552 1.00 84.81 78 THR A C 1
ATOM 573 O O . THR A 1 78 ? -19.123 -1.486 22.337 1.00 84.81 78 THR A O 1
ATOM 576 N N . GLN A 1 79 ? -17.959 -2.723 20.873 1.00 91.31 79 GLN A N 1
ATOM 577 C CA . GLN A 1 79 ? -18.826 -3.893 20.979 1.00 91.31 79 GLN A CA 1
ATOM 578 C C . GLN A 1 79 ? -18.796 -4.510 22.384 1.00 91.31 79 GLN A C 1
ATOM 580 O O . GLN A 1 79 ? -19.854 -4.794 22.941 1.00 91.31 79 GLN A O 1
ATOM 585 N N . LYS A 1 80 ? -17.611 -4.608 23.004 1.00 90.25 80 LYS A N 1
ATOM 586 C CA . LYS A 1 80 ? -17.480 -5.030 24.409 1.00 90.25 80 LYS A CA 1
ATOM 587 C C . LYS A 1 80 ? -18.179 -4.081 25.381 1.00 90.25 80 LYS A C 1
ATOM 589 O O . LYS A 1 80 ? -18.834 -4.540 26.307 1.00 90.25 80 LYS A O 1
ATOM 594 N N . LEU A 1 81 ? -18.062 -2.767 25.172 1.00 91.38 81 LEU A N 1
ATOM 595 C CA . LEU A 1 81 ? -18.767 -1.782 26.000 1.00 91.38 81 LEU A CA 1
ATOM 596 C C . LEU A 1 81 ? -20.286 -1.906 25.860 1.00 91.38 81 LEU A C 1
ATOM 598 O O . LEU A 1 81 ? -20.996 -1.763 26.848 1.00 91.38 81 LEU A O 1
ATOM 602 N N . LEU A 1 82 ? -20.783 -2.184 24.654 1.00 92.00 82 LEU A N 1
ATOM 603 C CA . LEU A 1 82 ? -22.208 -2.396 24.411 1.00 92.00 82 LEU A CA 1
ATOM 604 C C . LEU A 1 82 ? -22.726 -3.643 25.141 1.00 92.00 82 LEU A C 1
ATOM 606 O O . LEU A 1 82 ? -23.820 -3.622 25.700 1.00 92.00 82 LEU A O 1
ATOM 610 N N . GLU A 1 83 ? -21.936 -4.717 25.140 1.00 92.94 83 GLU A N 1
ATOM 611 C CA . GLU A 1 83 ? -22.255 -5.953 25.852 1.00 92.94 83 GLU A CA 1
ATOM 612 C C . GLU A 1 83 ? -22.264 -5.742 27.372 1.00 92.94 83 GLU A C 1
ATOM 614 O O . GLU A 1 83 ? -23.247 -6.102 28.019 1.00 92.94 83 GLU A O 1
ATOM 619 N N . ASP A 1 84 ? -21.251 -5.064 27.926 1.00 94.50 84 ASP A N 1
ATOM 620 C CA . ASP A 1 84 ? -21.200 -4.711 29.355 1.00 94.50 84 ASP A CA 1
ATOM 621 C C . ASP A 1 84 ? -22.386 -3.823 29.763 1.00 94.50 84 ASP A C 1
ATOM 623 O O . ASP A 1 84 ? -23.057 -4.086 30.761 1.00 94.50 84 ASP A O 1
ATOM 627 N N . LEU A 1 85 ? -22.717 -2.810 28.951 1.00 93.56 85 LEU A N 1
ATOM 628 C CA . LEU A 1 85 ? -23.887 -1.962 29.194 1.00 93.56 85 LEU A CA 1
ATOM 629 C C . LEU A 1 85 ? -25.186 -2.763 29.184 1.00 93.56 85 LEU A C 1
ATOM 631 O O . LEU A 1 85 ? -26.065 -2.503 30.001 1.00 93.56 85 LEU A O 1
ATOM 635 N N . LYS A 1 86 ? -25.323 -3.723 28.267 1.00 93.88 86 LYS A N 1
ATOM 636 C CA . LYS A 1 86 ? -26.515 -4.568 28.179 1.00 93.88 86 LYS A CA 1
ATOM 637 C C . LYS A 1 86 ? -26.659 -5.461 29.410 1.00 93.88 86 LYS A C 1
ATOM 639 O O . LYS A 1 86 ? -27.776 -5.615 29.899 1.00 93.88 86 LYS A O 1
ATOM 644 N N . VAL A 1 87 ? -25.556 -6.017 29.913 1.00 94.56 87 VAL A N 1
ATOM 645 C CA . VAL A 1 87 ? -25.553 -6.803 31.156 1.00 94.56 87 VAL A CA 1
ATOM 646 C C . VAL A 1 87 ? -25.990 -5.932 32.329 1.00 94.56 87 VAL A C 1
ATOM 648 O O . VAL A 1 87 ? -26.967 -6.271 32.993 1.00 94.56 87 VAL A O 1
ATOM 651 N N . ARG A 1 88 ? -25.360 -4.766 32.511 1.00 92.69 88 ARG A N 1
ATOM 652 C CA . ARG A 1 88 ? -25.720 -3.827 33.585 1.00 92.69 88 ARG A CA 1
ATOM 653 C C . ARG A 1 88 ? -27.171 -3.367 33.498 1.00 92.69 88 ARG A C 1
ATOM 655 O O . ARG A 1 88 ? -27.840 -3.269 34.514 1.00 92.69 88 ARG A O 1
ATOM 662 N N . LEU A 1 89 ? -27.677 -3.082 32.298 1.00 94.19 89 LEU A N 1
ATOM 663 C CA . LEU A 1 89 ? -29.071 -2.676 32.115 1.00 94.19 89 LEU A CA 1
ATOM 664 C C . LEU A 1 89 ? -30.023 -3.784 32.568 1.00 94.19 89 LEU A C 1
ATOM 666 O O . LEU A 1 89 ? -30.976 -3.499 33.284 1.00 94.19 89 LEU A O 1
ATOM 670 N N . ASN A 1 90 ? -29.734 -5.034 32.201 1.00 93.25 90 ASN A N 1
ATOM 671 C CA . ASN A 1 90 ? -30.537 -6.178 32.617 1.00 93.25 90 ASN A CA 1
ATOM 672 C C . ASN A 1 90 ? -30.492 -6.381 34.143 1.00 93.25 90 ASN A C 1
ATOM 674 O O . ASN A 1 90 ? -31.529 -6.601 34.758 1.00 93.25 90 ASN A O 1
ATOM 678 N N . GLU A 1 91 ? -29.320 -6.240 34.772 1.00 93.56 91 GLU A N 1
ATOM 679 C CA . GLU A 1 91 ? -29.189 -6.267 36.239 1.00 93.56 91 GLU A CA 1
ATOM 680 C C . GLU A 1 91 ? -30.024 -5.164 36.900 1.00 93.56 91 GLU A C 1
ATOM 682 O O . GLU A 1 91 ? -30.822 -5.446 37.794 1.00 93.56 91 GLU A O 1
ATOM 687 N N . LEU A 1 92 ? -29.920 -3.925 36.407 1.00 94.00 92 LEU A N 1
ATOM 688 C CA . LEU A 1 92 ? -30.705 -2.801 36.917 1.00 94.00 92 LEU A CA 1
ATOM 689 C C . LEU A 1 92 ? -32.210 -3.012 36.721 1.00 94.00 92 LEU A C 1
ATOM 691 O O . LEU A 1 92 ? -32.998 -2.613 37.574 1.00 94.00 92 LEU A O 1
ATOM 695 N N . GLU A 1 93 ? -32.635 -3.608 35.608 1.00 90.69 93 GLU A N 1
ATOM 696 C CA . GLU A 1 93 ? -34.044 -3.900 35.348 1.00 90.69 93 GLU A CA 1
ATOM 697 C C . GLU A 1 93 ? -34.574 -4.956 36.325 1.00 90.69 93 GLU A C 1
ATOM 699 O O . GLU A 1 93 ? -35.639 -4.763 36.921 1.00 90.69 93 GLU A O 1
ATOM 704 N N . VAL A 1 94 ? -33.791 -6.008 36.581 1.00 92.31 94 VAL A N 1
ATOM 705 C CA . VAL A 1 94 ? -34.088 -7.023 37.600 1.00 92.31 94 VAL A CA 1
ATOM 706 C C . VAL A 1 94 ? -34.198 -6.383 38.986 1.00 92.31 94 VAL A C 1
ATOM 708 O O . VAL A 1 94 ? -35.230 -6.552 39.638 1.00 92.31 94 VAL A O 1
ATOM 711 N N . GLU A 1 95 ? -33.219 -5.586 39.416 1.00 90.69 95 GLU A N 1
ATOM 712 C CA . GLU A 1 95 ? -33.269 -4.883 40.709 1.00 90.69 95 GLU A CA 1
ATOM 713 C C . GLU A 1 95 ? -34.497 -3.969 40.819 1.00 90.69 95 GLU A C 1
ATOM 715 O O . GLU A 1 95 ? -35.205 -3.975 41.825 1.00 90.69 95 GLU A O 1
ATOM 720 N N . ASN A 1 96 ? -34.822 -3.222 39.761 1.00 90.31 96 ASN A N 1
ATOM 721 C CA . ASN A 1 96 ? -35.984 -2.335 39.758 1.00 90.31 96 ASN A CA 1
ATOM 722 C C . ASN A 1 96 ? -37.300 -3.119 39.879 1.00 90.31 96 ASN A C 1
ATOM 724 O O . ASN A 1 96 ? -38.227 -2.679 40.563 1.00 90.31 96 ASN A O 1
ATOM 728 N N . THR A 1 97 ? -37.399 -4.283 39.226 1.00 88.88 97 THR A N 1
ATOM 729 C CA . THR A 1 97 ? -38.577 -5.156 39.354 1.00 88.88 97 THR A CA 1
ATOM 730 C C . THR A 1 97 ? -38.704 -5.759 40.750 1.00 88.88 97 THR A C 1
ATOM 732 O O . THR A 1 97 ? -39.816 -5.780 41.279 1.00 88.88 97 THR A O 1
ATOM 735 N N . GLN A 1 98 ? -37.593 -6.163 41.374 1.00 89.94 98 GLN A N 1
ATOM 736 C CA . GLN A 1 98 ? -37.576 -6.671 42.748 1.00 89.94 98 GLN A CA 1
ATOM 737 C C . GLN A 1 98 ? -38.009 -5.590 43.741 1.00 89.94 98 GLN A C 1
ATOM 739 O O . GLN A 1 98 ? -38.975 -5.790 44.475 1.00 89.94 98 GLN A O 1
ATOM 744 N N . LEU A 1 99 ? -37.402 -4.401 43.676 1.00 87.38 99 LEU A N 1
ATOM 745 C CA . LEU A 1 99 ? -37.746 -3.274 44.549 1.00 87.38 99 LEU A CA 1
ATOM 746 C C . LEU A 1 99 ? -39.210 -2.837 44.389 1.00 87.38 99 LEU A C 1
ATOM 748 O O . LEU A 1 99 ? -39.889 -2.516 45.367 1.00 87.38 99 LEU A O 1
ATOM 752 N N . LYS A 1 100 ? -39.742 -2.850 43.159 1.00 85.69 100 LYS A N 1
ATOM 753 C CA . LYS A 1 100 ? -41.174 -2.596 42.915 1.00 85.69 100 LYS A CA 1
ATOM 754 C C . LYS A 1 100 ? -42.067 -3.693 43.495 1.00 85.69 100 LYS A C 1
ATOM 756 O O . LYS A 1 100 ? -43.176 -3.380 43.926 1.00 85.69 100 LYS A O 1
ATOM 761 N N . GLY A 1 101 ? -41.619 -4.947 43.475 1.00 85.12 101 GLY A N 1
ATOM 762 C CA . GLY A 1 101 ? -42.300 -6.077 44.106 1.00 85.12 101 GLY A CA 1
ATOM 763 C C . GLY A 1 101 ? -42.382 -5.905 45.621 1.00 85.12 101 GLY A C 1
ATOM 764 O O . GLY A 1 101 ? -43.485 -5.835 46.159 1.00 85.12 101 GLY A O 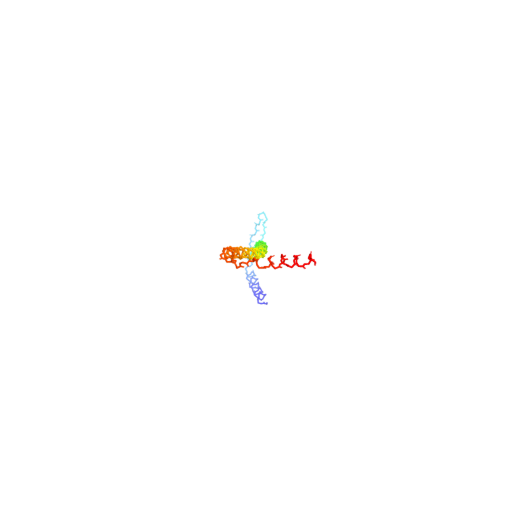1
ATOM 765 N N . GLU A 1 102 ? -41.239 -5.709 46.278 1.00 85.06 102 GLU A N 1
ATOM 766 C CA . GLU A 1 102 ? -41.148 -5.491 47.729 1.00 85.06 102 GLU A CA 1
ATOM 767 C C . GLU A 1 102 ? -41.979 -4.282 48.180 1.00 85.06 102 GLU A C 1
ATOM 769 O O . GLU A 1 102 ? -42.742 -4.358 49.142 1.00 85.06 102 GLU A O 1
ATOM 774 N N . SER A 1 103 ? -41.910 -3.169 47.442 1.00 81.75 103 SER A N 1
ATOM 775 C CA . SER A 1 103 ? -42.712 -1.976 47.736 1.00 81.75 103 SER A CA 1
ATOM 776 C C . SER A 1 103 ? -44.220 -2.249 47.658 1.00 81.75 103 SER A C 1
ATOM 778 O O . SER A 1 103 ? -44.984 -1.756 48.493 1.00 81.75 103 SER A O 1
ATOM 780 N N . ARG A 1 104 ? -44.667 -3.061 46.689 1.00 81.81 104 ARG A N 1
ATOM 781 C CA . ARG A 1 104 ? -46.075 -3.474 46.579 1.00 81.81 104 ARG A CA 1
ATOM 782 C C . ARG A 1 104 ? -46.478 -4.402 47.716 1.00 81.81 104 ARG A C 1
ATOM 784 O O . ARG A 1 104 ? -47.554 -4.203 48.272 1.00 81.81 104 ARG A O 1
ATOM 791 N N . GLU A 1 105 ? -45.629 -5.354 48.088 1.00 79.44 105 GLU A N 1
ATOM 792 C CA . GLU A 1 105 ? -45.880 -6.250 49.220 1.00 79.44 105 GLU A CA 1
ATOM 793 C C . GLU A 1 105 ? -46.028 -5.463 50.526 1.00 79.44 105 GLU A C 1
ATOM 795 O O . GLU A 1 105 ? -47.040 -5.609 51.216 1.00 79.44 105 GLU A O 1
ATOM 800 N N . MET A 1 106 ? -45.114 -4.530 50.807 1.00 76.38 106 MET A N 1
ATOM 801 C CA . MET A 1 106 ? -45.207 -3.645 51.974 1.00 76.38 106 MET A CA 1
ATOM 802 C C . MET A 1 106 ? -46.478 -2.785 51.952 1.00 76.38 106 MET A C 1
ATOM 804 O O . MET A 1 106 ? -47.148 -2.648 52.977 1.00 76.38 106 MET A O 1
ATOM 808 N N . ALA A 1 107 ? -46.863 -2.248 50.788 1.00 77.38 107 ALA A N 1
ATOM 809 C CA . ALA A 1 107 ? -48.099 -1.477 50.647 1.00 77.38 107 ALA A CA 1
ATOM 810 C C . ALA A 1 107 ? -49.355 -2.334 50.888 1.00 77.38 107 ALA A C 1
ATOM 812 O O . ALA A 1 107 ? -50.303 -1.884 51.536 1.00 77.38 107 ALA A O 1
ATOM 813 N N . THR A 1 108 ? -49.369 -3.581 50.407 1.00 81.00 108 THR A N 1
ATOM 814 C CA . THR A 1 108 ? -50.476 -4.516 50.659 1.00 81.00 108 THR A CA 1
ATOM 815 C C . THR A 1 108 ? -50.538 -4.960 52.116 1.00 81.00 108 THR A C 1
ATOM 817 O O . THR A 1 108 ? -51.632 -5.005 52.681 1.00 81.00 108 THR A O 1
ATOM 820 N N . ALA A 1 109 ? -49.392 -5.199 52.759 1.00 79.12 109 ALA A N 1
ATOM 821 C CA . ALA A 1 109 ? -49.319 -5.533 54.177 1.00 79.12 109 ALA A CA 1
ATOM 822 C C . ALA A 1 109 ? -49.857 -4.379 55.033 1.00 79.12 109 ALA A C 1
ATOM 824 O O . ALA A 1 109 ? -50.743 -4.595 55.856 1.00 79.12 109 ALA A O 1
ATOM 825 N N . ALA A 1 110 ? -49.433 -3.141 54.753 1.00 80.62 110 ALA A N 1
ATOM 826 C CA . ALA A 1 110 ? -49.929 -1.949 55.438 1.00 80.62 110 ALA A CA 1
ATOM 827 C C . ALA A 1 110 ? -51.449 -1.768 55.276 1.00 80.62 110 ALA A C 1
ATOM 829 O O . ALA A 1 110 ? -52.148 -1.472 56.246 1.00 80.62 110 ALA A O 1
ATOM 830 N N . LYS A 1 111 ? -51.982 -1.997 54.068 1.00 83.19 111 LYS A N 1
ATOM 831 C CA . LYS A 1 111 ? -53.427 -1.921 53.809 1.00 83.19 111 LYS A CA 1
ATOM 832 C C . LYS A 1 111 ? -54.206 -3.003 54.565 1.00 83.19 111 LYS A C 1
ATOM 834 O O . LYS A 1 111 ? -55.237 -2.704 55.159 1.00 83.19 111 LYS A O 1
ATOM 839 N N . THR A 1 112 ? -53.686 -4.228 54.593 1.00 81.19 112 THR A N 1
ATOM 840 C CA . THR A 1 112 ? -54.290 -5.354 55.324 1.00 81.19 112 THR A CA 1
ATOM 841 C C . THR A 1 112 ? -54.278 -5.097 56.831 1.00 81.19 112 THR A C 1
ATOM 843 O O . THR A 1 112 ? -55.270 -5.340 57.512 1.00 81.19 112 THR A O 1
ATOM 846 N N . GLN A 1 113 ? -53.188 -4.530 57.357 1.00 77.75 113 GLN A N 1
ATOM 847 C CA . GLN A 1 113 ? -53.079 -4.147 58.765 1.00 77.75 113 GLN A CA 1
ATOM 848 C C . GLN A 1 113 ? -54.103 -3.068 59.140 1.00 77.75 113 GLN A C 1
ATOM 850 O O . GLN A 1 113 ? -54.730 -3.157 60.195 1.00 77.75 113 GLN A O 1
ATOM 855 N N . ALA A 1 114 ? -54.307 -2.077 58.265 1.00 80.56 114 ALA A N 1
ATOM 856 C CA . ALA A 1 114 ? -55.309 -1.033 58.458 1.00 80.56 114 ALA A CA 1
ATOM 857 C C . ALA A 1 114 ? -56.743 -1.593 58.443 1.00 80.56 114 ALA A C 1
ATOM 859 O O . ALA A 1 114 ? -57.572 -1.183 59.254 1.00 80.56 114 ALA A O 1
ATOM 860 N N . GLU A 1 115 ? -57.030 -2.556 57.565 1.00 80.81 115 GLU A N 1
ATOM 861 C CA . GLU A 1 115 ? -58.338 -3.213 57.489 1.00 80.81 115 GLU A CA 1
ATOM 862 C C . GLU A 1 115 ? -58.619 -4.079 58.727 1.00 80.81 115 GLU A C 1
ATOM 864 O O . GLU A 1 115 ? -59.698 -3.975 59.315 1.00 80.81 115 GLU A O 1
ATOM 869 N N . ILE A 1 116 ? -57.623 -4.841 59.200 1.00 84.19 116 ILE A N 1
ATOM 870 C CA . ILE A 1 116 ? -57.719 -5.621 60.444 1.00 84.19 116 ILE A CA 1
ATOM 871 C C . ILE A 1 116 ? -57.950 -4.697 61.646 1.00 84.19 116 ILE A C 1
ATOM 873 O O . ILE A 1 116 ? -58.871 -4.941 62.429 1.00 84.19 116 ILE A O 1
ATOM 877 N N . ALA A 1 117 ? -57.179 -3.610 61.764 1.00 80.06 117 ALA A N 1
ATOM 878 C CA . ALA A 1 117 ? -57.340 -2.630 62.837 1.00 80.06 117 ALA A CA 1
ATOM 879 C C . ALA A 1 117 ? -58.739 -1.987 62.824 1.00 80.06 117 ALA A C 1
ATOM 881 O O . ALA A 1 117 ? -59.367 -1.847 63.872 1.00 80.06 117 ALA A O 1
ATOM 882 N N . HIS A 1 118 ? -59.270 -1.667 61.639 1.00 78.62 118 HIS A N 1
ATOM 883 C CA . HIS A 1 118 ? -60.631 -1.154 61.492 1.00 78.62 118 HIS A CA 1
ATOM 884 C C . HIS A 1 118 ? -61.691 -2.186 61.918 1.00 78.62 118 HIS A C 1
ATOM 886 O O . HIS A 1 118 ? -62.625 -1.851 62.648 1.00 78.62 118 HIS A O 1
ATOM 892 N N . THR A 1 119 ? -61.548 -3.457 61.524 1.00 78.25 119 THR A N 1
ATOM 893 C CA . THR A 1 119 ? -62.469 -4.515 61.979 1.00 78.25 119 THR A CA 1
ATOM 894 C C . THR A 1 119 ? -62.385 -4.782 63.479 1.00 78.25 119 THR A C 1
ATOM 896 O O . THR A 1 119 ? -63.423 -5.000 64.099 1.00 78.25 119 THR A O 1
ATOM 899 N N . GLN A 1 120 ? -61.196 -4.722 64.084 1.00 75.06 120 GLN A N 1
ATOM 900 C CA . GLN A 1 120 ? -61.033 -4.854 65.534 1.00 75.06 120 GLN A CA 1
ATOM 901 C C . GLN A 1 120 ? -61.699 -3.698 66.278 1.00 75.06 120 GLN A C 1
ATOM 903 O O . GLN A 1 120 ? -62.482 -3.961 67.186 1.00 75.06 120 GLN A O 1
ATOM 908 N N . ALA A 1 121 ? -61.494 -2.455 65.834 1.00 73.75 121 ALA A N 1
ATOM 909 C CA . ALA A 1 121 ? -62.175 -1.293 66.402 1.00 73.75 121 ALA A CA 1
ATOM 910 C C . ALA A 1 121 ? -63.708 -1.418 66.301 1.00 73.75 121 ALA A C 1
ATOM 912 O O . ALA A 1 121 ? -64.419 -1.109 67.253 1.00 73.75 121 ALA A O 1
ATOM 913 N N . HIS A 1 122 ? -64.232 -1.940 65.184 1.00 71.94 122 HIS A N 1
ATOM 914 C CA . HIS A 1 122 ? -65.670 -2.175 65.022 1.00 71.94 122 HIS A CA 1
ATOM 915 C C . HIS A 1 122 ? -66.211 -3.314 65.908 1.00 71.94 122 HIS A C 1
ATOM 917 O O . HIS A 1 122 ? -67.354 -3.256 66.364 1.00 71.94 122 HIS A O 1
ATOM 923 N N . ILE A 1 123 ? -65.420 -4.364 66.153 1.00 68.50 123 ILE A N 1
ATOM 924 C CA . ILE A 1 123 ? -65.783 -5.458 67.068 1.00 68.50 123 ILE A CA 1
ATOM 925 C C . ILE A 1 123 ? -65.760 -4.977 68.519 1.00 68.50 123 ILE A C 1
ATOM 927 O O . ILE A 1 123 ? -66.658 -5.328 69.278 1.00 68.50 123 ILE A O 1
ATOM 931 N N . GLU A 1 124 ? -64.768 -4.175 68.895 1.00 62.72 124 GLU A N 1
ATOM 932 C CA . GLU A 1 124 ? -64.639 -3.598 70.233 1.00 62.72 124 GLU A CA 1
ATOM 933 C C . GLU A 1 124 ? -65.799 -2.634 70.528 1.00 62.72 124 GLU A C 1
ATOM 935 O O . GLU A 1 124 ? -66.479 -2.783 71.543 1.00 62.72 124 GLU A O 1
ATOM 940 N N . ASP A 1 125 ? -66.143 -1.762 69.575 1.00 61.12 125 ASP A N 1
ATOM 941 C CA . ASP A 1 125 ? -67.335 -0.906 69.638 1.00 61.12 125 ASP A CA 1
ATOM 942 C C . ASP A 1 125 ? -68.635 -1.732 69.761 1.00 61.12 125 ASP A C 1
ATOM 944 O O . ASP A 1 125 ? -69.495 -1.446 70.596 1.00 61.12 125 ASP A O 1
ATOM 948 N N . ARG A 1 126 ? -68.758 -2.855 69.031 1.00 54.69 126 ARG A N 1
ATOM 949 C CA . ARG A 1 126 ? -69.897 -3.781 69.196 1.00 54.69 126 ARG A CA 1
ATOM 950 C C . ARG A 1 126 ? -69.898 -4.552 70.519 1.00 54.69 126 ARG A C 1
ATOM 952 O O . ARG A 1 126 ? -70.979 -4.863 71.024 1.00 54.69 126 ARG A O 1
ATOM 959 N N . ALA A 1 127 ? -68.737 -4.862 71.090 1.00 53.19 127 ALA A N 1
ATOM 960 C CA . ALA A 1 127 ? -68.623 -5.543 72.380 1.00 53.19 127 ALA A CA 1
ATOM 961 C C . ALA A 1 127 ? -69.092 -4.649 73.542 1.00 53.19 127 ALA A C 1
ATOM 963 O O . ALA A 1 127 ? -69.592 -5.158 74.548 1.00 53.19 127 ALA A O 1
ATOM 964 N N . HIS A 1 128 ? -69.018 -3.324 73.379 1.00 53.62 128 HIS A N 1
ATOM 965 C CA . HIS A 1 128 ? -69.575 -2.358 74.325 1.00 53.62 128 HIS A CA 1
ATOM 966 C C . HIS A 1 128 ? -71.111 -2.231 74.267 1.00 53.62 128 HIS A C 1
ATOM 968 O O . HIS A 1 128 ? -71.702 -1.716 75.216 1.00 53.62 128 HIS A O 1
ATOM 974 N N . VAL A 1 129 ? -71.779 -2.741 73.221 1.00 54.91 129 VAL A N 1
ATOM 975 C CA . VAL A 1 129 ? -73.234 -2.568 73.019 1.00 54.91 129 VAL A CA 1
ATOM 976 C C . VAL A 1 129 ? -74.070 -3.793 73.430 1.00 54.91 129 VAL A C 1
ATOM 978 O O . VAL A 1 129 ? -75.272 -3.649 73.649 1.00 54.91 129 VAL A O 1
ATOM 981 N N . HIS A 1 130 ? -73.499 -4.991 73.632 1.00 51.69 130 HIS A N 1
ATOM 982 C CA . HIS A 1 130 ? -74.308 -6.127 74.105 1.00 51.69 130 HIS A CA 1
ATOM 983 C C . HIS A 1 130 ? -73.537 -7.193 74.905 1.00 51.69 130 HIS A C 1
ATOM 985 O O . HIS A 1 130 ? -72.868 -8.057 74.348 1.00 51.69 130 HIS A O 1
ATOM 991 N N . TRP A 1 131 ? -73.744 -7.202 76.225 1.00 46.38 131 TRP A N 1
ATOM 992 C CA . TRP A 1 131 ? -73.571 -8.381 77.083 1.00 46.38 131 TRP A CA 1
ATOM 993 C C . TRP A 1 131 ? -74.951 -8.863 77.560 1.00 46.38 131 TRP A C 1
ATOM 995 O O . TRP A 1 131 ? -75.647 -8.088 78.221 1.00 46.38 131 TRP A O 1
ATOM 1005 N N . PRO A 1 132 ? -75.370 -10.122 77.332 1.00 49.03 132 PRO A N 1
ATOM 1006 C CA . PRO A 1 132 ? -76.392 -10.735 78.160 1.00 49.03 132 PRO A CA 1
ATOM 1007 C C . PRO A 1 132 ? -75.710 -11.306 79.412 1.00 49.03 132 PRO A C 1
ATOM 1009 O O . PRO A 1 132 ? -74.956 -12.271 79.350 1.00 49.03 132 PRO A O 1
ATOM 1012 N N . HIS A 1 133 ? -75.947 -10.649 80.547 1.00 54.53 133 HIS A N 1
ATOM 1013 C CA . HIS A 1 133 ? -75.864 -11.163 81.920 1.00 54.53 133 HIS A CA 1
ATOM 1014 C C . HIS A 1 133 ? -75.066 -12.478 82.139 1.00 54.53 133 HIS A C 1
ATOM 1016 O O . HIS A 1 133 ? -75.635 -13.560 82.278 1.00 54.53 133 HIS A O 1
ATOM 1022 N N . SER A 1 134 ? -73.747 -12.385 82.340 1.00 53.81 134 SER A N 1
ATOM 1023 C CA . SER A 1 134 ? -72.903 -13.494 82.838 1.00 53.81 134 SER A CA 1
ATOM 1024 C C . SER A 1 134 ? -73.102 -13.807 84.337 1.00 53.81 134 SER A C 1
ATOM 1026 O O . SER A 1 134 ? -72.318 -14.525 84.956 1.00 53.81 134 SER A O 1
ATOM 1028 N N . ASN A 1 135 ? -74.190 -13.318 84.943 1.00 56.31 135 ASN A N 1
ATOM 1029 C CA . ASN A 1 135 ? -74.457 -13.435 86.379 1.00 56.31 135 ASN A CA 1
ATOM 1030 C C . ASN A 1 135 ? -75.076 -14.794 86.787 1.00 56.31 135 ASN A C 1
ATOM 1032 O O . ASN A 1 135 ? -75.352 -15.026 87.965 1.00 56.31 135 ASN A O 1
ATOM 1036 N N . SER A 1 136 ? -75.313 -15.703 85.830 1.00 56.84 136 SER A N 1
ATOM 1037 C CA . SER A 1 136 ? -75.902 -17.026 86.089 1.00 56.84 136 SER A CA 1
ATOM 1038 C C . SER A 1 136 ? -74.862 -18.082 86.489 1.00 56.84 136 SER A C 1
ATOM 1040 O O . SER A 1 136 ? -75.115 -18.857 87.411 1.00 56.84 136 SER A O 1
ATOM 1042 N N . LEU A 1 137 ? -73.669 -18.077 85.881 1.00 57.00 137 LEU A N 1
ATOM 1043 C CA . LEU A 1 137 ? -72.605 -19.052 86.168 1.00 57.00 137 LEU A CA 1
ATOM 1044 C C . LEU A 1 137 ? -71.980 -18.837 87.552 1.00 57.00 137 LEU A C 1
ATOM 1046 O O . LEU A 1 137 ? -71.796 -19.794 88.304 1.00 57.00 137 LEU A O 1
ATOM 1050 N N . ASN A 1 138 ? -71.749 -17.583 87.942 1.00 59.50 138 ASN A N 1
ATOM 1051 C CA . ASN A 1 138 ? -71.179 -17.267 89.255 1.00 59.50 138 ASN A CA 1
ATOM 1052 C C . ASN A 1 138 ? -72.146 -17.599 90.402 1.00 59.50 138 ASN A C 1
ATOM 1054 O O . ASN A 1 138 ? -71.730 -18.145 91.424 1.00 59.50 138 ASN A O 1
ATOM 1058 N N . ASN A 1 139 ? -73.450 -17.370 90.213 1.00 60.34 139 ASN A N 1
ATOM 1059 C CA . ASN A 1 139 ? -74.469 -17.765 91.189 1.00 60.34 139 ASN A CA 1
ATOM 1060 C C . ASN A 1 139 ? -74.654 -19.289 91.277 1.00 60.34 139 ASN A C 1
ATOM 1062 O O . ASN A 1 139 ? -74.946 -19.811 92.355 1.00 60.34 139 ASN A O 1
ATOM 1066 N N . PHE A 1 140 ? -74.459 -20.017 90.174 1.00 64.75 140 PHE A N 1
ATOM 1067 C CA . PHE A 1 140 ? -74.527 -21.478 90.170 1.00 64.75 140 PHE A CA 1
ATOM 1068 C C . PHE A 1 140 ? -73.346 -22.103 90.926 1.00 64.75 140 PHE A C 1
ATOM 1070 O O . PHE A 1 140 ? -73.542 -22.972 91.778 1.00 64.75 140 PHE A O 1
ATOM 1077 N N . LEU A 1 141 ? -72.132 -21.596 90.695 1.00 66.69 141 LEU A N 1
ATOM 1078 C CA . LEU A 1 141 ? -70.928 -22.045 91.397 1.00 66.69 141 LEU A CA 1
ATOM 1079 C C . LEU A 1 141 ? -70.958 -21.679 92.891 1.00 66.69 141 LEU A C 1
ATOM 1081 O O . LEU A 1 141 ? -70.559 -22.490 93.729 1.00 66.69 141 LEU A O 1
ATOM 1085 N N . ALA A 1 142 ? -71.510 -20.515 93.250 1.00 65.62 142 ALA A N 1
ATOM 1086 C CA . ALA A 1 142 ? -71.711 -20.131 94.648 1.00 65.62 142 ALA A CA 1
ATOM 1087 C C . ALA A 1 142 ? -72.707 -21.056 95.376 1.00 65.62 142 ALA A C 1
ATOM 1089 O O . ALA A 1 142 ? -72.457 -21.457 96.516 1.00 65.62 142 ALA A O 1
ATOM 1090 N N . ARG A 1 143 ? -73.801 -21.463 94.713 1.00 65.56 143 ARG A N 1
ATOM 1091 C CA . ARG A 1 143 ? -74.769 -22.423 95.277 1.00 65.56 143 ARG A CA 1
ATOM 1092 C C . ARG A 1 143 ? -74.199 -23.833 95.417 1.00 65.56 143 ARG A C 1
ATOM 1094 O O . ARG A 1 143 ? -74.502 -24.497 96.407 1.00 65.56 143 ARG A O 1
ATOM 1101 N N . LEU A 1 144 ? -73.367 -24.283 94.475 1.00 67.12 144 LEU A N 1
ATOM 1102 C CA . LEU A 1 144 ? -72.695 -25.582 94.586 1.00 67.12 144 LEU A CA 1
ATOM 1103 C C . LEU A 1 144 ? -71.740 -25.617 95.784 1.00 67.12 144 LEU A C 1
ATOM 1105 O O . LEU A 1 144 ? -71.727 -26.588 96.535 1.00 67.12 144 LEU A O 1
ATOM 1109 N N . ARG A 1 145 ? -70.997 -24.528 96.007 1.00 64.81 145 ARG A N 1
ATOM 1110 C CA . ARG A 1 145 ? -70.038 -24.434 97.112 1.00 64.81 145 ARG A CA 1
ATOM 1111 C C . ARG A 1 145 ? -70.706 -24.467 98.492 1.00 64.81 145 ARG A C 1
ATOM 1113 O O . ARG A 1 145 ? -70.137 -25.039 99.412 1.00 64.81 145 ARG A O 1
ATOM 1120 N N . TYR A 1 146 ? -71.914 -23.917 98.630 1.00 62.28 146 TYR A N 1
ATOM 1121 C CA . TYR A 1 146 ? -72.666 -23.946 99.893 1.00 62.28 146 TYR A CA 1
ATOM 1122 C C . TYR A 1 146 ? -73.302 -25.315 100.194 1.00 62.28 146 TYR A C 1
ATOM 1124 O O . TYR A 1 146 ? -73.503 -25.656 101.355 1.00 62.28 146 TYR A O 1
ATOM 1132 N N . ARG A 1 147 ? -73.604 -26.120 99.164 1.00 59.56 147 ARG A N 1
ATOM 1133 C CA . ARG A 1 147 ? -74.205 -27.460 99.318 1.00 59.56 147 ARG A CA 1
ATOM 1134 C C . ARG A 1 147 ? -73.211 -28.579 99.636 1.00 59.56 147 ARG A C 1
ATOM 1136 O O . ARG A 1 147 ? -73.650 -29.648 100.031 1.00 59.56 147 ARG A O 1
ATOM 1143 N N . LEU A 1 148 ? -71.911 -28.345 99.464 1.00 57.31 148 LEU A N 1
ATOM 1144 C CA . LEU A 1 148 ? -70.846 -29.291 99.828 1.00 57.31 148 LEU A CA 1
ATOM 1145 C C . LEU A 1 148 ? -70.267 -29.050 101.237 1.00 57.31 148 LEU A C 1
ATOM 1147 O O . LEU A 1 148 ? -69.331 -29.740 101.626 1.00 57.31 148 LEU A O 1
ATOM 1151 N N . ALA A 1 149 ? -70.795 -28.073 101.983 1.00 56.94 149 ALA A N 1
ATOM 1152 C CA . ALA A 1 149 ? -70.301 -27.675 103.305 1.00 56.94 149 ALA A CA 1
ATOM 1153 C C . ALA A 1 149 ? -71.248 -28.043 104.473 1.00 56.94 149 ALA A C 1
ATOM 1155 O O . ALA A 1 149 ? -71.084 -27.501 105.566 1.00 56.94 149 ALA A O 1
ATOM 1156 N N . ILE A 1 150 ? -72.224 -28.936 104.250 1.00 50.31 150 ILE A N 1
ATOM 1157 C CA . ILE A 1 150 ? -73.096 -29.535 105.281 1.00 50.31 150 ILE A CA 1
ATOM 1158 C C . ILE A 1 150 ? -72.920 -31.048 105.240 1.00 50.31 150 ILE A C 1
ATOM 1160 O O . ILE A 1 150 ? -73.001 -31.595 104.117 1.00 50.31 150 ILE A O 1
#

Secondary structure (DSSP, 8-state):
-HHHHHHHHHHHHHHHHHHHT--EEEE-STT--EEEEHHHHHHHHHHHHHHHHHHHHHHHHHHHHHHHHHHHHHHHHHHHHHHHHHHHHHHHHHHHHHHHHHHHHHHHHHHHHHHHHHHHHHHHHHHTT----THHHHHHHHHHHHHT--